Protein AF-A0A452XI04-F1 (afdb_monomer_lite)

Structure (mmCIF, N/CA/C/O backbone):
data_AF-A0A452XI04-F1
#
_entry.id   AF-A0A452XI04-F1
#
loop_
_atom_site.group_PDB
_atom_site.id
_atom_site.type_symbol
_atom_site.label_atom_id
_atom_site.label_alt_id
_atom_site.label_comp_id
_atom_site.label_asym_id
_atom_site.label_entity_id
_atom_site.label_seq_id
_atom_site.pdbx_PDB_ins_code
_atom_site.Cartn_x
_atom_site.Cartn_y
_atom_site.Cartn_z
_atom_site.occupancy
_atom_site.B_iso_or_equiv
_atom_site.auth_seq_id
_atom_site.auth_comp_id
_atom_site.auth_asym_id
_atom_site.auth_atom_id
_atom_site.pdbx_PDB_model_num
ATOM 1 N N . MET A 1 1 ? 2.459 -17.575 -0.342 1.00 58.66 1 MET A N 1
ATOM 2 C CA . MET A 1 1 ? 3.869 -17.136 -0.300 1.00 58.66 1 MET A CA 1
ATOM 3 C C . MET A 1 1 ? 4.440 -16.821 -1.695 1.00 58.66 1 MET A C 1
ATOM 5 O O . MET A 1 1 ? 5.548 -17.221 -2.005 1.00 58.66 1 MET A O 1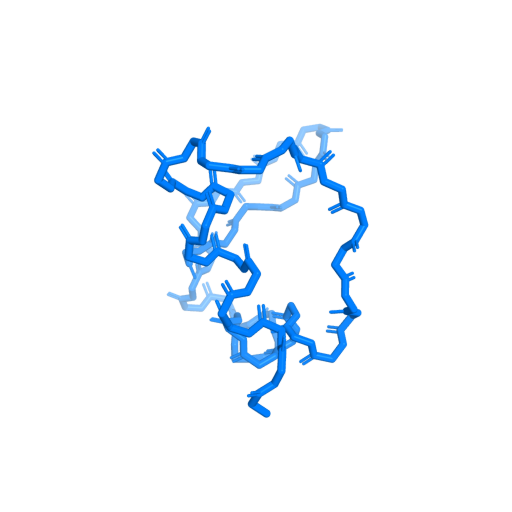
ATOM 9 N N . ARG A 1 2 ? 3.692 -16.134 -2.581 1.00 60.22 2 ARG A N 1
ATOM 10 C CA . ARG A 1 2 ? 4.209 -15.621 -3.879 1.00 60.22 2 ARG A CA 1
ATOM 11 C C . ARG A 1 2 ? 4.173 -14.087 -3.975 1.00 60.22 2 ARG A C 1
ATOM 13 O O . ARG A 1 2 ? 4.785 -13.524 -4.868 1.00 60.22 2 ARG A O 1
ATOM 20 N N . GLY A 1 3 ? 3.426 -13.430 -3.081 1.00 60.38 3 GLY A N 1
ATOM 21 C CA . GLY A 1 3 ? 3.312 -11.971 -3.013 1.00 60.38 3 GLY A CA 1
ATOM 22 C C . GLY A 1 3 ? 4.340 -11.316 -2.086 1.00 60.38 3 GLY A C 1
ATOM 23 O O . GLY A 1 3 ? 4.775 -10.209 -2.375 1.00 60.38 3 GLY A O 1
ATOM 24 N N . GLU A 1 4 ? 4.778 -12.012 -1.032 1.00 63.44 4 GLU A N 1
ATOM 25 C CA . GLU A 1 4 ? 5.815 -11.530 -0.098 1.00 63.44 4 GLU A CA 1
ATOM 26 C C . GLU A 1 4 ? 7.125 -11.228 -0.836 1.00 63.44 4 GLU A C 1
ATOM 28 O O . GLU A 1 4 ? 7.659 -10.133 -0.718 1.00 63.44 4 GLU A O 1
ATOM 33 N N . THR A 1 5 ? 7.537 -12.125 -1.735 1.00 81.81 5 THR A N 1
ATOM 34 C CA . THR A 1 5 ? 8.758 -11.973 -2.542 1.00 81.81 5 THR A CA 1
ATOM 35 C C . THR A 1 5 ? 8.710 -10.798 -3.523 1.00 81.81 5 THR A C 1
ATOM 37 O O . THR A 1 5 ? 9.744 -10.318 -3.969 1.00 81.81 5 THR A O 1
ATOM 40 N N . VAL A 1 6 ? 7.514 -10.360 -3.936 1.00 90.81 6 VAL A N 1
ATOM 41 C CA . VAL A 1 6 ? 7.351 -9.164 -4.782 1.00 90.81 6 VAL A CA 1
ATOM 42 C C . VAL A 1 6 ? 7.403 -7.902 -3.930 1.00 90.81 6 VAL A C 1
ATOM 44 O O . VAL A 1 6 ? 8.040 -6.938 -4.336 1.00 90.81 6 VAL A O 1
ATOM 47 N N . LEU A 1 7 ? 6.763 -7.907 -2.757 1.00 90.62 7 LEU A N 1
ATOM 48 C CA . LEU A 1 7 ? 6.793 -6.771 -1.839 1.00 90.62 7 LEU A CA 1
ATOM 49 C C . LEU A 1 7 ? 8.227 -6.451 -1.399 1.00 90.62 7 LEU A C 1
ATOM 51 O O . LEU A 1 7 ? 8.619 -5.292 -1.442 1.00 90.62 7 LEU A O 1
ATOM 55 N N . GLU A 1 8 ? 9.013 -7.471 -1.046 1.00 91.25 8 GLU A N 1
ATOM 56 C CA . GLU A 1 8 ? 10.433 -7.324 -0.692 1.00 91.25 8 GLU A CA 1
ATOM 57 C C . GLU A 1 8 ? 11.221 -6.631 -1.810 1.00 91.25 8 GLU A C 1
ATOM 59 O O . GLU A 1 8 ? 11.852 -5.606 -1.574 1.00 91.25 8 GLU A O 1
ATOM 64 N N . ARG A 1 9 ? 11.077 -7.098 -3.054 1.00 94.31 9 ARG A N 1
ATOM 65 C CA . ARG A 1 9 ? 11.764 -6.509 -4.214 1.00 94.31 9 ARG A CA 1
ATOM 66 C C . ARG A 1 9 ? 11.328 -5.074 -4.515 1.00 94.31 9 ARG A C 1
ATOM 68 O O . ARG A 1 9 ? 12.155 -4.269 -4.930 1.00 94.31 9 ARG A O 1
ATOM 75 N N . ILE A 1 10 ? 10.057 -4.727 -4.291 1.00 94.00 10 ILE A N 1
ATOM 76 C CA . ILE A 1 10 ? 9.585 -3.335 -4.409 1.00 94.00 10 ILE A CA 1
ATOM 77 C C . ILE A 1 10 ? 10.248 -2.456 -3.339 1.00 94.00 10 ILE A C 1
ATOM 79 O O . ILE A 1 10 ? 10.696 -1.354 -3.642 1.00 94.00 10 ILE A O 1
ATOM 83 N N . LEU A 1 11 ? 10.339 -2.936 -2.093 1.00 91.31 11 LEU A N 1
ATOM 84 C CA . LEU A 1 11 ? 10.970 -2.198 -0.991 1.00 91.31 11 LEU A CA 1
ATOM 85 C C . LEU A 1 11 ? 12.486 -2.040 -1.179 1.00 91.31 11 LEU A C 1
ATOM 87 O O . LEU A 1 11 ? 13.046 -1.023 -0.774 1.00 91.31 11 LEU A O 1
ATOM 91 N N . GLU A 1 12 ? 13.135 -3.018 -1.807 1.00 95.75 12 GLU A N 1
ATOM 92 C CA . GLU A 1 12 ? 14.558 -2.984 -2.169 1.00 95.75 12 GLU A CA 1
ATOM 93 C C . GLU A 1 12 ? 14.841 -2.112 -3.406 1.00 95.75 12 GLU A C 1
ATOM 95 O O . GLU A 1 12 ? 15.991 -1.754 -3.658 1.00 95.75 12 GLU A O 1
ATOM 100 N N . GLY A 1 13 ? 13.802 -1.706 -4.146 1.00 95.00 13 GLY A N 1
ATOM 101 C CA . GLY A 1 13 ? 13.919 -0.896 -5.362 1.00 95.00 13 GLY A CA 1
ATOM 102 C C . GLY A 1 13 ? 14.222 -1.699 -6.631 1.00 95.00 13 GLY A C 1
ATOM 103 O O . GLY A 1 13 ? 14.456 -1.111 -7.685 1.00 95.00 13 GLY A O 1
ATOM 104 N N . ASP A 1 14 ? 14.174 -3.028 -6.548 1.00 96.31 14 ASP A N 1
ATOM 105 C CA . ASP A 1 14 ? 14.385 -3.951 -7.666 1.0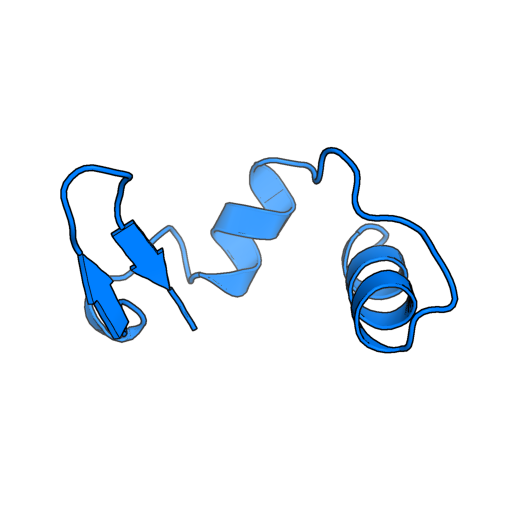0 96.31 14 ASP A CA 1
ATOM 106 C C . ASP A 1 14 ? 13.149 -4.085 -8.574 1.00 96.31 14 ASP A C 1
ATOM 108 O O . ASP A 1 14 ? 13.239 -4.634 -9.676 1.00 96.31 14 ASP A O 1
ATOM 112 N N . GLU A 1 15 ? 11.982 -3.613 -8.122 1.00 95.19 15 GLU A N 1
ATOM 113 C CA . GLU A 1 15 ? 10.758 -3.505 -8.920 1.00 95.19 15 GLU A CA 1
ATOM 114 C C . GLU A 1 15 ? 9.996 -2.202 -8.665 1.00 95.19 15 GLU A C 1
ATOM 116 O O . GLU A 1 15 ? 9.963 -1.682 -7.552 1.00 95.19 15 GLU A O 1
ATOM 121 N N . GLU A 1 16 ? 9.319 -1.704 -9.702 1.00 96.31 16 GLU A N 1
ATOM 122 C CA . GLU A 1 16 ? 8.425 -0.552 -9.584 1.00 96.31 16 GLU A CA 1
ATOM 123 C C . GLU A 1 16 ? 7.155 -0.884 -8.771 1.00 96.31 16 GLU A C 1
ATOM 125 O O . GLU A 1 16 ? 6.671 -2.025 -8.807 1.00 96.31 16 GLU A O 1
ATOM 130 N N . PRO A 1 17 ? 6.561 0.112 -8.078 1.00 93.94 17 PRO A N 1
ATOM 131 C CA . PRO A 1 17 ? 5.270 -0.043 -7.418 1.00 93.94 17 PRO A CA 1
ATOM 132 C C . PRO A 1 17 ? 4.184 -0.512 -8.391 1.00 93.94 17 PRO A C 1
ATOM 134 O O . PRO A 1 17 ? 4.014 0.042 -9.477 1.00 93.94 17 PRO A O 1
ATOM 137 N N . LYS A 1 18 ? 3.420 -1.523 -7.981 1.00 92.19 18 LYS A N 1
ATOM 138 C CA . LYS A 1 18 ? 2.349 -2.132 -8.777 1.00 92.19 18 LYS A CA 1
ATOM 139 C C . LYS A 1 18 ? 1.253 -2.691 -7.884 1.00 92.19 18 LYS A C 1
ATOM 141 O O . LYS A 1 18 ? 1.440 -2.829 -6.675 1.00 92.19 18 LYS A O 1
ATOM 146 N N . ASP A 1 19 ? 0.138 -3.062 -8.500 1.00 93.12 19 ASP A N 1
ATOM 147 C CA . ASP A 1 19 ? -0.995 -3.643 -7.790 1.00 93.12 19 ASP A CA 1
ATOM 148 C C . ASP A 1 19 ? -0.596 -4.935 -7.068 1.00 93.12 19 ASP A C 1
ATOM 150 O O . ASP A 1 19 ? -0.111 -5.902 -7.668 1.00 93.12 19 ASP A O 1
ATOM 154 N N . LEU A 1 20 ? -0.822 -4.946 -5.756 1.00 91.38 20 LEU A N 1
ATOM 155 C CA . LEU A 1 20 ? -0.617 -6.110 -4.907 1.00 91.38 20 LEU A CA 1
ATOM 156 C C . LEU A 1 20 ? -1.953 -6.824 -4.663 1.00 91.38 20 LEU A C 1
ATOM 158 O O . LEU A 1 20 ? -2.989 -6.171 -4.524 1.00 91.38 20 LEU A O 1
ATOM 162 N N . PRO A 1 21 ? -1.962 -8.166 -4.564 1.00 93.44 21 PRO A N 1
ATOM 163 C CA . PRO A 1 21 ? -3.183 -8.898 -4.254 1.00 93.44 21 PRO A CA 1
ATOM 164 C C . PRO A 1 21 ? -3.776 -8.461 -2.909 1.00 93.44 21 PRO A C 1
ATOM 166 O O . PRO A 1 21 ? -3.066 -8.431 -1.906 1.00 93.44 21 PRO A O 1
ATOM 169 N N . LEU A 1 22 ? -5.093 -8.237 -2.849 1.00 93.81 22 LEU A N 1
ATOM 170 C CA . LEU A 1 22 ? -5.783 -7.884 -1.600 1.00 93.81 22 LEU A CA 1
ATOM 171 C C . LEU A 1 22 ? -5.506 -8.892 -0.472 1.00 93.81 22 LEU A C 1
ATOM 173 O O . LEU A 1 22 ? -5.262 -8.493 0.660 1.00 93.81 22 LEU A O 1
ATOM 177 N N . ALA A 1 23 ? -5.460 -10.189 -0.791 1.00 94.81 23 ALA A N 1
ATOM 178 C CA . ALA A 1 23 ? -5.153 -11.236 0.184 1.00 94.81 23 ALA A CA 1
ATOM 179 C C . ALA A 1 23 ? -3.760 -11.076 0.825 1.00 94.81 23 ALA A C 1
ATOM 181 O O . ALA A 1 23 ? -3.574 -11.430 1.987 1.00 94.81 23 ALA A O 1
ATOM 182 N N . LEU A 1 24 ? -2.780 -10.530 0.090 1.00 93.38 24 LEU A N 1
ATOM 183 C CA . LEU A 1 24 ? -1.474 -10.189 0.656 1.00 93.38 24 LEU A CA 1
ATOM 184 C C . LEU A 1 24 ? -1.607 -9.015 1.627 1.00 93.38 24 LEU A C 1
ATOM 186 O O . LEU A 1 24 ? -1.087 -9.097 2.734 1.00 93.38 24 LEU A O 1
ATOM 190 N N . LEU A 1 25 ? -2.324 -7.958 1.231 1.00 93.56 25 LEU A N 1
ATOM 191 C CA . LEU A 1 25 ? -2.546 -6.777 2.071 1.00 93.56 25 LEU A CA 1
ATOM 192 C C . LEU A 1 25 ? -3.255 -7.149 3.377 1.00 93.56 25 LEU A C 1
ATOM 194 O O . LEU A 1 25 ? -2.806 -6.755 4.448 1.00 93.56 25 LEU A O 1
ATOM 198 N N . GLN A 1 26 ? -4.295 -7.982 3.306 1.00 95.81 26 GLN A N 1
ATOM 199 C CA . GLN A 1 26 ? -4.965 -8.532 4.485 1.00 95.81 26 GLN A CA 1
ATOM 200 C C . GLN A 1 26 ? -3.990 -9.320 5.359 1.00 95.81 26 GLN A C 1
ATOM 202 O O . GLN A 1 26 ? -3.935 -9.111 6.563 1.00 95.81 26 GLN A O 1
ATOM 207 N N . HIS A 1 27 ? -3.167 -10.190 4.774 1.00 94.56 27 HIS A N 1
ATOM 208 C CA . HIS A 1 27 ? -2.208 -10.970 5.550 1.00 94.56 27 HIS A CA 1
ATOM 209 C C . HIS A 1 27 ? -1.201 -10.084 6.305 1.00 94.56 27 HIS A C 1
ATOM 211 O O . HIS A 1 27 ? -1.048 -10.222 7.520 1.00 94.56 27 HIS A O 1
ATOM 217 N N . ILE A 1 28 ? -0.549 -9.139 5.616 1.00 92.62 28 ILE A N 1
ATOM 218 C CA . ILE A 1 28 ? 0.500 -8.303 6.222 1.00 92.62 28 ILE A CA 1
ATOM 219 C C . ILE A 1 28 ? -0.061 -7.286 7.221 1.00 92.62 28 ILE A C 1
ATOM 221 O O . ILE A 1 28 ? 0.630 -6.937 8.171 1.00 92.62 28 ILE A O 1
ATOM 225 N N . THR A 1 29 ? -1.320 -6.869 7.066 1.00 95.56 29 THR A N 1
ATOM 226 C CA . THR A 1 29 ? -2.005 -5.960 8.001 1.00 95.56 29 THR A CA 1
ATOM 227 C C . THR A 1 29 ? -2.792 -6.690 9.093 1.00 95.56 29 THR A C 1
ATOM 229 O O . THR A 1 29 ? -3.447 -6.038 9.904 1.00 95.56 29 THR A O 1
ATOM 232 N N . ASN A 1 30 ? -2.714 -8.027 9.165 1.00 96.94 30 ASN A N 1
ATOM 233 C CA . ASN A 1 30 ? -3.543 -8.847 10.057 1.00 96.94 30 ASN A CA 1
ATOM 234 C C . A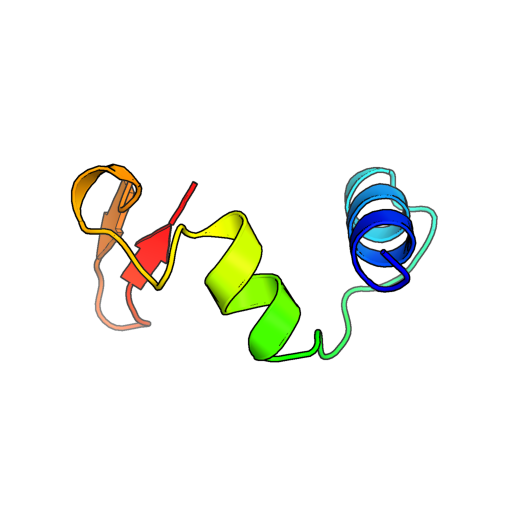SN A 1 30 ? -5.043 -8.504 9.939 1.00 96.94 30 ASN A C 1
ATOM 236 O O . ASN A 1 30 ? -5.695 -8.172 10.921 1.00 96.94 30 ASN A O 1
ATOM 240 N N . ASP A 1 31 ? -5.546 -8.546 8.709 1.00 97.44 31 ASP A N 1
ATOM 241 C CA . ASP A 1 31 ? -6.896 -8.159 8.295 1.00 97.44 31 ASP A CA 1
ATOM 242 C C . ASP A 1 31 ? -7.255 -6.715 8.681 1.00 97.44 31 ASP A C 1
ATOM 244 O O . ASP A 1 31 ? -8.298 -6.448 9.269 1.00 97.44 31 ASP A O 1
ATOM 248 N N . PHE A 1 32 ? -6.361 -5.772 8.352 1.00 97.19 32 PHE A N 1
ATOM 249 C CA . 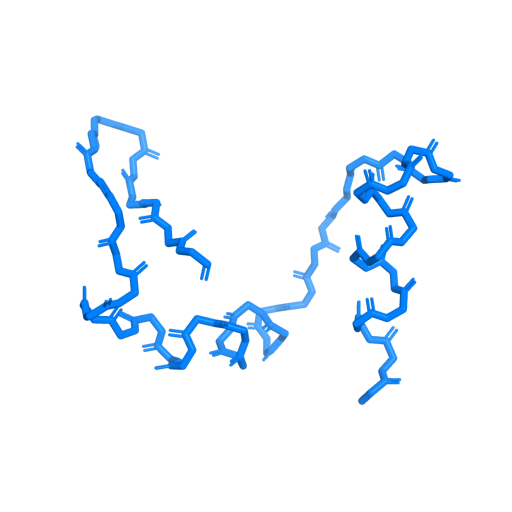PHE A 1 32 ? -6.517 -4.338 8.633 1.00 97.19 32 PHE A CA 1
ATOM 250 C C . PHE A 1 32 ? -6.737 -4.023 10.125 1.00 97.19 32 PHE A C 1
ATOM 252 O O . PHE A 1 32 ? -7.493 -3.124 10.487 1.00 97.19 32 PHE A O 1
ATOM 259 N N . CYS A 1 33 ? -6.035 -4.760 10.989 1.00 97.88 33 CYS A N 1
ATOM 260 C CA . CYS A 1 33 ? -6.070 -4.633 12.445 1.00 97.88 33 CYS A CA 1
ATOM 261 C C . CYS A 1 33 ? -5.739 -3.200 12.899 1.00 97.88 33 CYS A C 1
ATOM 263 O O . CYS A 1 33 ? -4.701 -2.653 12.510 1.00 97.88 33 CYS A O 1
ATOM 265 N N . GLU A 1 34 ? -6.552 -2.614 13.781 1.00 97.75 34 GLU A N 1
ATOM 266 C CA . GLU A 1 34 ? -6.325 -1.254 14.300 1.00 97.75 34 GLU A CA 1
ATOM 267 C C . GLU A 1 34 ? -4.990 -1.127 15.050 1.00 97.75 34 GLU A C 1
ATOM 269 O O . GLU A 1 34 ? -4.316 -0.108 14.955 1.00 97.75 34 GLU A O 1
ATOM 274 N N . GLU A 1 35 ? -4.524 -2.187 15.709 1.00 97.62 35 GLU A N 1
ATOM 275 C CA . GLU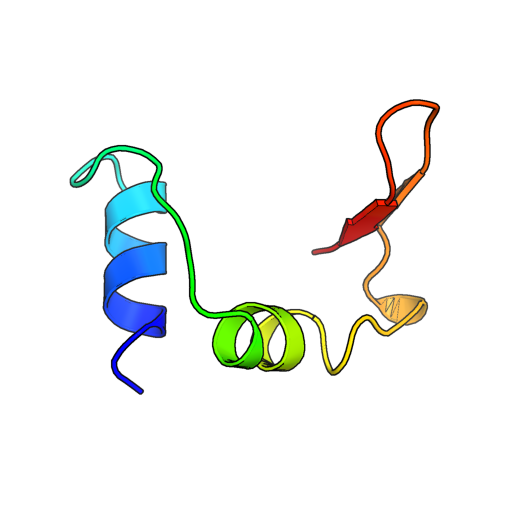 A 1 35 ? -3.221 -2.243 16.382 1.00 97.62 35 GLU A CA 1
ATOM 276 C C . GLU A 1 35 ? -2.035 -2.066 15.420 1.00 97.62 35 GLU A C 1
ATOM 278 O O . GLU A 1 35 ? -0.922 -1.758 15.854 1.00 97.62 35 GLU A O 1
ATOM 283 N N . ARG A 1 36 ? -2.248 -2.273 14.115 1.00 96.81 36 ARG A N 1
ATOM 284 C CA . ARG A 1 36 ? -1.242 -2.055 13.067 1.00 96.81 36 ARG A CA 1
ATOM 285 C C . ARG A 1 36 ? -1.447 -0.740 12.326 1.00 96.81 36 ARG A C 1
ATOM 287 O O . ARG A 1 36 ? -0.587 -0.385 11.523 1.00 96.81 36 ARG A O 1
ATOM 294 N N . LYS A 1 37 ? -2.539 -0.014 12.573 1.00 98.00 37 LYS A N 1
ATOM 295 C CA . LYS A 1 37 ? -2.780 1.302 11.986 1.00 98.00 37 LYS A CA 1
ATOM 296 C C . LYS A 1 37 ? -1.814 2.314 12.595 1.00 98.00 37 LYS A C 1
ATOM 298 O O . LYS A 1 37 ? -1.719 2.459 13.810 1.00 98.00 37 LYS A O 1
ATOM 303 N N . ILE A 1 38 ? -1.089 3.023 11.739 1.00 97.69 38 ILE A N 1
ATOM 304 C CA . ILE A 1 38 ? -0.116 4.046 12.143 1.00 97.69 38 ILE A CA 1
ATOM 305 C C . ILE A 1 38 ? -0.611 5.467 11.873 1.00 97.69 38 ILE A C 1
ATOM 307 O O . ILE A 1 38 ? -0.037 6.425 12.387 1.00 97.69 38 ILE A O 1
ATOM 311 N N . 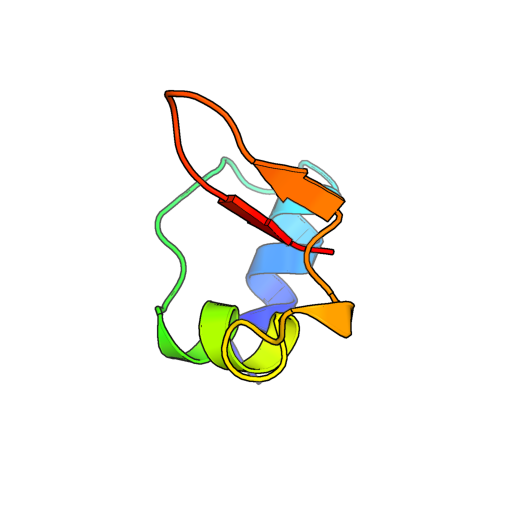GLY A 1 39 ? -1.680 5.625 11.092 1.00 97.50 39 GLY A N 1
ATOM 312 C CA . GLY A 1 39 ? -2.279 6.927 10.837 1.00 97.50 39 GLY A CA 1
ATOM 313 C C . GLY A 1 39 ? -3.512 6.869 9.946 1.00 97.50 39 GLY A C 1
ATOM 314 O O . GLY A 1 39 ? -3.844 5.835 9.370 1.00 97.50 39 GLY A O 1
ATOM 315 N N . GLN A 1 40 ? -4.185 8.012 9.843 1.00 97.94 40 GLN A N 1
ATOM 316 C CA . GLN A 1 40 ? -5.337 8.234 8.975 1.00 97.94 40 GLN A CA 1
ATOM 317 C C . GLN A 1 40 ? -5.357 9.689 8.511 1.00 97.94 40 GLN A C 1
ATOM 319 O O . GLN A 1 40 ? -5.015 10.595 9.273 1.00 97.94 40 GLN A O 1
ATOM 324 N N . GLY A 1 41 ? -5.792 9.923 7.275 1.00 96.00 41 GLY A N 1
ATOM 325 C CA . GLY A 1 41 ? -6.010 11.263 6.738 1.00 96.00 41 GLY A CA 1
ATOM 326 C C . GLY A 1 41 ? -7.049 11.280 5.622 1.00 96.00 41 GLY A C 1
ATOM 327 O O . GLY A 1 41 ? -7.699 10.276 5.345 1.00 96.00 41 GLY A O 1
ATOM 328 N N . GLY A 1 42 ? -7.180 12.417 4.930 1.00 97.50 42 GLY A N 1
ATOM 329 C CA . GLY A 1 42 ? -8.139 12.580 3.824 1.00 97.50 42 GLY A CA 1
ATOM 330 C C . GLY A 1 42 ? -7.908 11.658 2.616 1.00 97.50 42 GLY A C 1
ATOM 331 O O . GLY A 1 42 ? -8.748 11.613 1.724 1.00 97.50 42 GLY A O 1
ATOM 332 N N . PHE A 1 43 ? -6.793 10.925 2.594 1.00 93.69 43 PHE A N 1
ATOM 333 C CA . PHE A 1 43 ? -6.406 10.000 1.526 1.00 93.69 43 PHE A CA 1
ATOM 334 C C . PHE A 1 43 ? -6.501 8.520 1.930 1.00 93.69 43 PHE A C 1
ATOM 336 O O . PHE A 1 43 ? -6.233 7.658 1.099 1.00 93.69 43 PHE A O 1
ATOM 343 N N . GLY A 1 44 ? -6.895 8.222 3.174 1.00 95.38 44 GLY A N 1
ATOM 344 C CA . GLY A 1 44 ? -7.085 6.857 3.666 1.00 95.38 44 GLY A CA 1
ATOM 345 C C . GLY A 1 44 ? -6.325 6.543 4.952 1.00 95.38 44 GLY A C 1
ATOM 346 O O . GLY A 1 44 ? -5.762 7.425 5.609 1.00 95.38 44 GLY A O 1
ATOM 347 N N . ASP A 1 45 ? -6.349 5.260 5.299 1.00 97.44 45 ASP A N 1
ATOM 348 C CA . ASP A 1 45 ? -5.675 4.675 6.454 1.00 97.44 45 ASP A CA 1
ATOM 349 C C . ASP A 1 45 ? -4.287 4.155 6.073 1.00 97.44 45 ASP A C 1
ATOM 351 O O . ASP A 1 45 ? -4.069 3.666 4.963 1.00 97.44 45 ASP A O 1
ATOM 355 N N . VAL A 1 46 ? -3.342 4.249 7.006 1.00 96.38 46 VAL A N 1
ATOM 356 C CA . VAL A 1 46 ? -1.974 3.754 6.833 1.00 96.38 46 VAL A CA 1
ATOM 357 C C . VAL A 1 46 ? -1.707 2.691 7.888 1.00 96.38 46 VAL A C 1
ATOM 359 O O . VAL A 1 46 ? -1.900 2.942 9.078 1.00 96.38 46 VAL A O 1
ATOM 362 N N . TYR A 1 47 ? -1.232 1.524 7.457 1.00 96.56 47 TYR A N 1
ATOM 363 C CA . TYR A 1 47 ? -0.904 0.382 8.312 1.00 96.56 47 TYR A CA 1
ATOM 364 C C . TYR A 1 47 ? 0.591 0.049 8.225 1.00 96.56 47 TYR A C 1
ATOM 366 O O . TYR A 1 47 ? 1.234 0.350 7.218 1.00 96.56 47 TYR A O 1
ATOM 374 N N . LYS A 1 48 ? 1.130 -0.548 9.292 1.00 90.81 48 LYS A N 1
ATOM 375 C CA . LYS A 1 48 ? 2.506 -1.053 9.388 1.00 90.81 48 LYS A CA 1
ATOM 376 C C . LYS A 1 48 ? 2.704 -2.376 8.656 1.00 90.81 48 LYS A C 1
ATOM 378 O O . LYS A 1 48 ? 1.883 -3.297 8.889 1.00 90.81 48 LYS A O 1
#

Foldseek 3Di:
DVQVVVVVCCVVVVDPDDDGDVVVVCVVCVNVDPVQWPDADPVGTDGD

Sequence (48 aa):
MRGETVLERILEGDEEPKDLPLALLQHITNDFCEERKIGQGGFGDVYK

pLDDT: mean 91.88, std 9.84, range [58.66, 98.0]

InterPro domains:
  IPR011009 Protein kinase-like domain superfamily [SSF56112] (17-48)

Radius of gyration: 11.79 Å; chains: 1; bounding box: 23×30×26 Å

Secondary structure (DSSP, 8-state):
--SHHHHHHHHHTSS---PPPHHHHHHHTTTT-GGGEEEEETTEEEE-

Organism: Aegilops tauschii subsp. strangulata (NCBI:txid200361)